Protein AF-A0AAU3ISB9-F1 (afdb_monomer)

pLDDT: mean 88.46, std 8.26, range [50.75, 94.38]

Structure (mmCIF, N/CA/C/O backbone):
data_AF-A0AAU3ISB9-F1
#
_entry.id   AF-A0AAU3ISB9-F1
#
loop_
_atom_site.group_PDB
_atom_site.id
_atom_site.type_symbol
_atom_site.label_atom_id
_atom_site.label_alt_id
_atom_site.label_comp_id
_atom_site.label_asym_id
_atom_site.label_entity_id
_atom_site.label_seq_id
_atom_site.pdbx_PDB_ins_code
_atom_site.Cartn_x
_atom_site.Cartn_y
_atom_site.Cartn_z
_atom_site.occupancy
_atom_site.B_iso_or_equiv
_atom_site.auth_seq_id
_atom_site.auth_comp_id
_atom_site.auth_asym_id
_atom_site.auth_atom_id
_atom_site.pdbx_PDB_model_num
ATOM 1 N N . MET A 1 1 ? -5.787 -14.092 11.058 1.00 51.09 1 MET A N 1
ATOM 2 C CA . MET A 1 1 ? -4.552 -13.282 11.056 1.00 51.09 1 MET A CA 1
ATOM 3 C C . MET A 1 1 ? -4.582 -12.520 9.750 1.00 51.09 1 MET A C 1
ATOM 5 O O . MET A 1 1 ? -4.507 -13.166 8.717 1.00 51.09 1 MET A O 1
ATOM 9 N N . THR A 1 2 ? -4.862 -11.219 9.775 1.00 62.19 2 THR A N 1
ATOM 10 C CA . THR A 1 2 ? -4.934 -10.421 8.543 1.00 62.19 2 THR A CA 1
ATOM 11 C C . THR A 1 2 ? -3.522 -10.255 8.007 1.00 62.19 2 THR A C 1
ATOM 13 O O . THR A 1 2 ? -2.665 -9.705 8.700 1.00 62.19 2 THR A O 1
ATOM 16 N N . ASP A 1 3 ? -3.260 -10.791 6.821 1.00 87.50 3 ASP A N 1
ATOM 17 C CA . ASP A 1 3 ? -1.965 -10.646 6.171 1.00 87.50 3 ASP A CA 1
ATOM 18 C C . ASP A 1 3 ? -1.933 -9.293 5.445 1.00 87.50 3 ASP A C 1
ATOM 20 O O . ASP A 1 3 ? -2.570 -9.102 4.404 1.00 87.50 3 ASP A O 1
ATOM 24 N N . VAL A 1 4 ? -1.260 -8.318 6.064 1.00 90.81 4 VAL A N 1
ATOM 25 C CA . VAL A 1 4 ? -1.166 -6.933 5.568 1.00 90.81 4 VAL A CA 1
ATOM 26 C C . VAL A 1 4 ? -0.518 -6.901 4.190 1.00 90.81 4 VAL A C 1
ATOM 28 O O . VAL A 1 4 ? -1.004 -6.201 3.305 1.00 90.81 4 VAL A O 1
ATOM 31 N N . LYS A 1 5 ? 0.533 -7.705 3.989 1.00 91.62 5 LYS A N 1
ATOM 32 C CA . LYS A 1 5 ? 1.246 -7.792 2.715 1.00 91.62 5 LYS A CA 1
ATOM 33 C C . LYS A 1 5 ? 0.321 -8.304 1.619 1.00 91.62 5 LYS A C 1
ATOM 35 O O . LYS A 1 5 ? 0.198 -7.656 0.586 1.00 91.62 5 LYS A O 1
ATOM 40 N N . ALA A 1 6 ? -0.380 -9.411 1.871 1.00 91.44 6 ALA A N 1
ATOM 41 C CA . ALA A 1 6 ? -1.328 -9.955 0.900 1.00 91.44 6 ALA A CA 1
ATOM 42 C C . ALA A 1 6 ? -2.443 -8.953 0.560 1.00 91.44 6 ALA A C 1
ATOM 44 O O . ALA A 1 6 ? -2.788 -8.800 -0.605 1.00 91.44 6 ALA A O 1
ATOM 45 N N . SER A 1 7 ? -2.957 -8.229 1.560 1.00 92.06 7 SER A N 1
ATOM 46 C CA . SER A 1 7 ? -4.014 -7.227 1.360 1.00 92.06 7 SER A CA 1
ATOM 47 C C . SER A 1 7 ? -3.532 -6.041 0.521 1.00 92.06 7 SER A C 1
ATOM 49 O O . SER A 1 7 ? -4.240 -5.587 -0.370 1.00 92.06 7 SER A O 1
ATOM 51 N N . ILE A 1 8 ? -2.314 -5.550 0.770 1.00 91.62 8 ILE A N 1
ATOM 52 C CA . ILE A 1 8 ? -1.717 -4.469 -0.024 1.00 91.62 8 ILE A CA 1
ATOM 53 C C . ILE A 1 8 ? -1.449 -4.929 -1.459 1.00 91.62 8 ILE A C 1
ATOM 55 O O . ILE A 1 8 ? -1.771 -4.207 -2.396 1.00 91.62 8 ILE A O 1
ATOM 59 N N . TYR A 1 9 ? -0.918 -6.136 -1.649 1.00 92.75 9 TYR A N 1
ATOM 60 C CA . TYR A 1 9 ? -0.644 -6.675 -2.983 1.00 92.75 9 TYR A CA 1
ATOM 61 C C . TYR A 1 9 ? -1.940 -6.893 -3.777 1.00 92.75 9 TYR A C 1
ATOM 63 O O . TYR A 1 9 ? -1.996 -6.590 -4.969 1.00 92.75 9 TYR A O 1
ATOM 71 N N . ASP A 1 10 ? -2.998 -7.367 -3.119 1.00 92.44 10 ASP A N 1
ATOM 72 C CA . ASP A 1 10 ? -4.323 -7.507 -3.726 1.00 92.44 10 ASP A CA 1
ATOM 73 C C . ASP A 1 10 ? -4.917 -6.147 -4.118 1.00 92.44 10 ASP A C 1
ATOM 75 O O . ASP A 1 10 ? -5.421 -5.993 -5.227 1.00 92.44 10 ASP A O 1
ATOM 79 N N . LEU A 1 11 ? -4.774 -5.121 -3.271 1.00 92.38 11 LEU A N 1
ATOM 80 C CA . LEU A 1 11 ? -5.176 -3.757 -3.617 1.00 92.38 11 LEU A CA 1
ATOM 81 C C . LEU A 1 11 ? -4.409 -3.243 -4.838 1.00 92.38 11 LEU A C 1
ATOM 83 O O . LEU A 1 11 ? -5.026 -2.747 -5.778 1.00 92.38 11 LEU A O 1
ATOM 87 N N . LEU A 1 12 ? -3.084 -3.387 -4.855 1.00 92.25 12 LEU A N 1
ATOM 88 C CA . LEU A 1 12 ? -2.240 -2.915 -5.954 1.00 92.25 12 LEU A CA 1
ATOM 89 C C . LEU A 1 12 ? -2.557 -3.627 -7.274 1.00 92.25 12 LEU A C 1
ATOM 91 O O . LEU A 1 12 ? -2.672 -2.979 -8.310 1.00 92.25 12 LEU A O 1
ATOM 95 N N . THR A 1 13 ? -2.786 -4.938 -7.244 1.00 93.44 13 THR A N 1
ATOM 96 C CA . THR A 1 13 ? -3.158 -5.703 -8.445 1.00 93.44 13 THR A CA 1
ATOM 97 C C . THR A 1 13 ? -4.591 -5.425 -8.903 1.00 93.44 13 THR A C 1
ATOM 99 O O . THR A 1 13 ? -4.815 -5.184 -10.087 1.00 93.44 13 THR A O 1
ATOM 102 N N . SER A 1 14 ? -5.563 -5.424 -7.988 1.00 91.88 14 SER A N 1
ATOM 103 C CA . SER A 1 14 ? -6.990 -5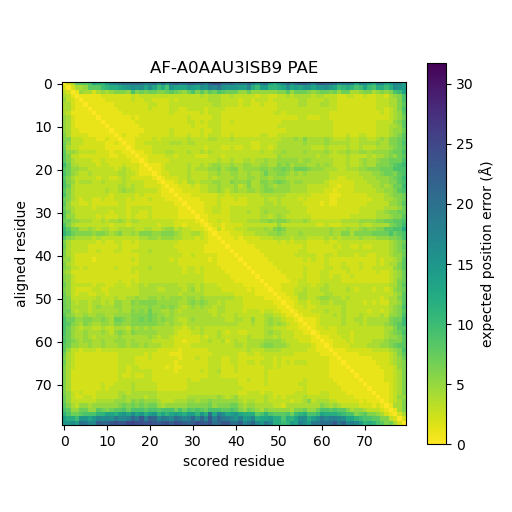.350 -8.326 1.00 91.88 14 SER A CA 1
ATOM 104 C C . SER A 1 14 ? -7.501 -3.926 -8.549 1.00 91.88 14 SER A C 1
ATOM 106 O O . SER A 1 14 ? -8.326 -3.715 -9.437 1.00 91.88 14 SER A O 1
ATOM 108 N N . LYS A 1 15 ? -7.048 -2.939 -7.761 1.00 90.31 15 LYS A N 1
ATOM 109 C CA . LYS A 1 15 ? -7.470 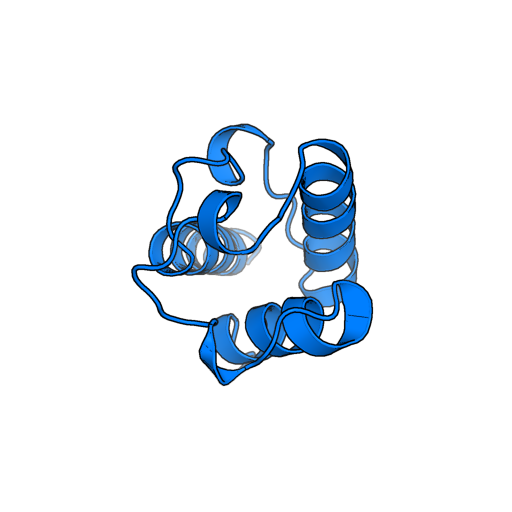-1.530 -7.899 1.00 90.31 15 LYS A CA 1
ATOM 110 C C . LYS A 1 15 ? -6.534 -0.714 -8.777 1.00 90.31 15 LYS A C 1
ATOM 112 O O . LYS A 1 15 ? -7.017 0.077 -9.577 1.00 90.31 15 LYS A O 1
ATOM 117 N N . PHE A 1 16 ? -5.227 -0.901 -8.620 1.00 90.50 16 PHE A N 1
ATOM 118 C CA . PHE A 1 16 ? -4.223 -0.078 -9.303 1.00 90.50 16 PHE A CA 1
ATOM 119 C C . PHE A 1 16 ? -3.687 -0.730 -10.581 1.00 90.50 16 PHE A C 1
ATOM 121 O O . PHE A 1 16 ? -3.007 -0.075 -11.361 1.00 90.50 16 PHE A O 1
ATOM 128 N N . GLY A 1 17 ? -4.016 -2.002 -10.833 1.00 90.31 17 GLY A N 1
ATOM 129 C CA . GLY A 1 17 ? -3.569 -2.714 -12.029 1.00 90.31 17 GLY A CA 1
ATOM 130 C C . GLY A 1 17 ? -2.065 -2.993 -12.054 1.00 90.31 17 GLY A C 1
ATOM 131 O O . GLY A 1 17 ? -1.527 -3.302 -13.117 1.00 90.31 17 GLY A O 1
ATOM 132 N N . VAL A 1 18 ? -1.385 -2.901 -10.907 1.00 91.62 18 VAL A N 1
ATOM 133 C CA . VAL A 1 18 ? 0.055 -3.146 -10.801 1.00 91.62 18 VAL A CA 1
ATOM 134 C C . VAL A 1 18 ? 0.319 -4.637 -11.019 1.00 91.62 18 VAL A C 1
ATOM 136 O O . VAL A 1 18 ? -0.259 -5.474 -10.319 1.00 91.62 18 VAL A O 1
ATOM 139 N N . PRO A 1 19 ? 1.186 -5.023 -11.969 1.00 90.81 19 PRO A N 1
ATOM 140 C CA . PRO A 1 19 ? 1.488 -6.426 -12.208 1.00 90.81 19 PRO A CA 1
ATOM 141 C C . PRO A 1 19 ? 2.148 -7.073 -10.988 1.00 90.81 19 PRO A C 1
ATOM 143 O O . PRO A 1 19 ? 3.135 -6.562 -10.469 1.00 90.81 19 PRO A O 1
ATOM 146 N N . ALA A 1 20 ? 1.695 -8.267 -10.595 1.00 88.62 20 ALA A N 1
ATOM 147 C CA . ALA A 1 20 ? 2.274 -8.997 -9.460 1.00 88.62 20 ALA A CA 1
ATOM 148 C C . ALA A 1 20 ? 3.782 -9.289 -9.607 1.00 88.62 20 ALA A C 1
ATOM 150 O O . ALA A 1 20 ? 4.471 -9.485 -8.615 1.00 88.62 20 ALA A O 1
ATOM 151 N N . VAL A 1 21 ? 4.302 -9.295 -10.839 1.00 89.00 21 VAL A N 1
ATOM 152 C CA . VAL A 1 21 ? 5.738 -9.441 -11.129 1.00 89.00 21 VAL A CA 1
ATOM 153 C C . VAL A 1 21 ? 6.568 -8.212 -10.730 1.00 89.00 21 VAL A C 1
ATOM 155 O O . VAL A 1 21 ? 7.769 -8.341 -10.530 1.00 89.00 21 VAL A O 1
ATOM 158 N N . GLN A 1 22 ? 5.945 -7.035 -10.616 1.00 88.81 22 GLN A N 1
ATOM 159 C CA . GLN A 1 22 ? 6.597 -5.795 -10.177 1.00 88.81 22 GLN A CA 1
ATOM 160 C C . GLN A 1 22 ? 6.484 -5.576 -8.663 1.00 88.81 22 GLN A C 1
ATOM 162 O O . GLN A 1 22 ? 7.214 -4.761 -8.108 1.00 88.81 22 GLN A O 1
A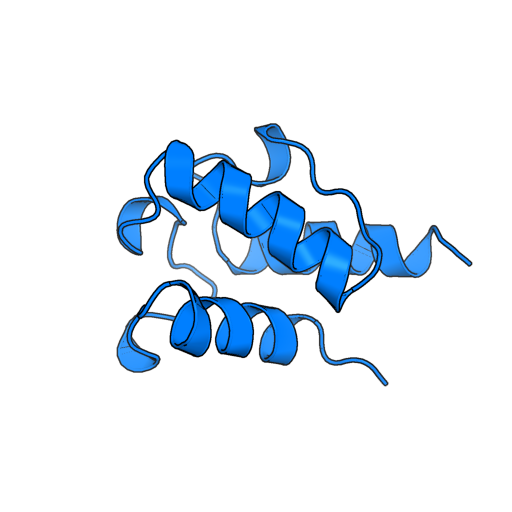TOM 167 N N . LEU A 1 23 ? 5.592 -6.309 -7.988 1.00 89.75 23 LEU A N 1
ATOM 168 C CA . LEU A 1 23 ? 5.386 -6.209 -6.547 1.00 89.75 23 LEU A CA 1
ATOM 169 C C . LEU A 1 23 ? 6.526 -6.900 -5.787 1.00 89.75 23 LEU A C 1
ATOM 171 O O . LEU A 1 23 ? 6.422 -8.066 -5.405 1.00 89.75 23 LEU A O 1
ATOM 175 N N . ASP A 1 24 ? 7.611 -6.157 -5.578 1.00 91.25 24 ASP A N 1
ATOM 176 C CA . ASP A 1 24 ? 8.749 -6.542 -4.742 1.00 91.25 24 ASP A CA 1
ATOM 177 C C . ASP A 1 24 ? 8.805 -5.694 -3.467 1.00 91.25 24 ASP A C 1
ATOM 179 O O . ASP A 1 24 ? 8.470 -4.513 -3.469 1.00 91.25 24 ASP A O 1
ATOM 183 N N . ASP A 1 25 ? 9.283 -6.277 -2.370 1.00 91.12 25 ASP A N 1
ATOM 184 C CA . ASP A 1 25 ? 9.407 -5.577 -1.088 1.00 91.12 25 ASP A CA 1
ATOM 185 C C . ASP A 1 25 ? 10.349 -4.360 -1.161 1.00 91.12 25 ASP A C 1
ATOM 187 O O . ASP A 1 25 ? 10.153 -3.394 -0.424 1.00 91.12 25 ASP A O 1
ATOM 191 N N . ASN A 1 26 ? 11.327 -4.371 -2.073 1.00 92.56 26 ASN A N 1
ATOM 192 C CA . ASN A 1 26 ? 12.259 -3.265 -2.302 1.00 92.56 26 ASN A CA 1
ATOM 193 C C . ASN A 1 26 ? 11.795 -2.300 -3.404 1.00 92.56 26 ASN A C 1
ATOM 195 O O . ASN A 1 26 ? 12.484 -1.311 -3.662 1.00 92.56 26 ASN A O 1
ATOM 1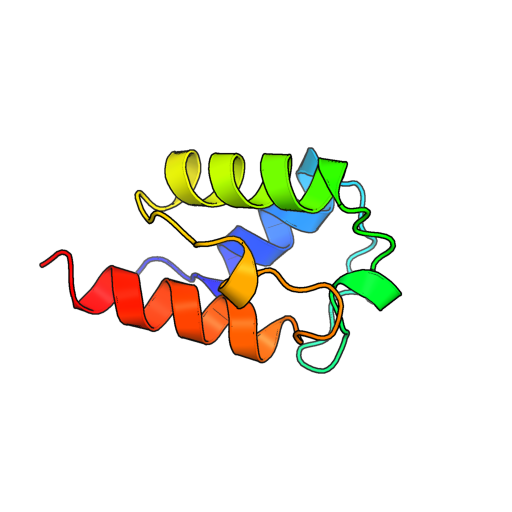99 N N . ALA A 1 27 ? 10.672 -2.574 -4.078 1.00 93.50 27 ALA A N 1
ATOM 200 C CA . ALA A 1 27 ? 10.130 -1.670 -5.085 1.00 93.50 27 ALA A CA 1
ATOM 201 C C . ALA A 1 27 ? 9.586 -0.408 -4.407 1.00 93.50 27 ALA A C 1
ATOM 203 O O . ALA A 1 27 ? 8.845 -0.496 -3.423 1.00 93.50 27 ALA A O 1
ATOM 204 N N . THR A 1 28 ? 9.958 0.759 -4.933 1.00 93.38 28 THR A N 1
ATOM 205 C CA . THR A 1 28 ? 9.400 2.036 -4.478 1.00 93.38 28 THR A CA 1
ATOM 206 C C . THR A 1 28 ? 8.014 2.257 -5.065 1.00 93.38 28 THR A C 1
ATOM 208 O O . THR A 1 28 ? 7.722 1.750 -6.147 1.00 93.38 28 THR A O 1
ATOM 211 N N . LEU A 1 29 ? 7.161 3.032 -4.392 1.00 91.50 29 LEU A N 1
ATOM 212 C CA . LEU A 1 29 ? 5.836 3.372 -4.921 1.00 91.50 29 LEU A CA 1
ATOM 213 C C . LEU A 1 29 ? 5.942 4.093 -6.276 1.00 91.50 29 LEU A C 1
ATOM 215 O O . LEU A 1 29 ? 5.175 3.789 -7.185 1.00 91.50 29 LEU A O 1
ATOM 219 N N . GLU A 1 30 ? 6.951 4.954 -6.448 1.00 91.12 30 GLU A N 1
ATOM 220 C CA . GLU A 1 30 ? 7.276 5.579 -7.739 1.00 91.12 30 GLU A CA 1
ATOM 221 C C . GLU A 1 30 ? 7.577 4.540 -8.831 1.00 91.12 30 GLU A C 1
ATOM 223 O O . GLU A 1 30 ? 7.084 4.650 -9.949 1.00 91.12 30 GLU A O 1
ATOM 228 N N . SER A 1 31 ? 8.346 3.495 -8.503 1.00 92.12 31 SER A N 1
ATOM 229 C CA . SER A 1 31 ? 8.702 2.433 -9.458 1.00 92.12 31 SER A CA 1
ATOM 230 C C . SER A 1 31 ? 7.510 1.563 -9.868 1.00 92.12 31 SER A C 1
ATOM 232 O O . SER A 1 31 ? 7.616 0.814 -10.834 1.00 92.12 31 SER A O 1
ATOM 234 N N . LEU A 1 32 ? 6.404 1.631 -9.123 1.00 91.81 32 LEU A N 1
ATOM 235 C CA . LEU A 1 32 ? 5.151 0.927 -9.404 1.00 91.81 32 LEU A CA 1
ATOM 236 C C . LEU A 1 32 ? 4.150 1.800 -10.172 1.00 91.81 32 LEU A C 1
ATOM 238 O O . LEU A 1 32 ? 2.967 1.460 -10.215 1.00 91.81 32 LEU A O 1
ATOM 242 N N . ASP A 1 33 ? 4.607 2.929 -10.723 1.00 89.94 33 ASP A N 1
ATOM 243 C CA . ASP A 1 33 ? 3.777 3.925 -11.408 1.00 89.94 33 A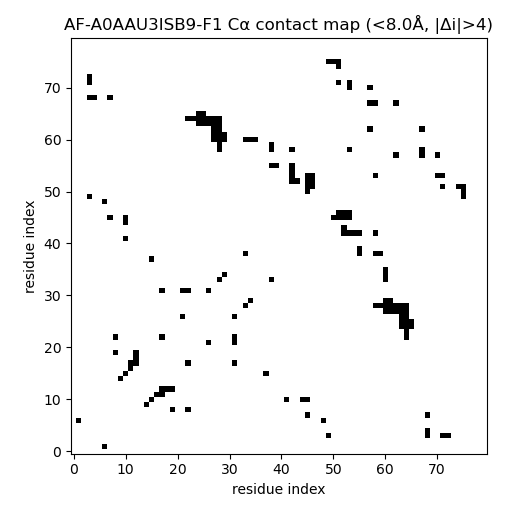SP A CA 1
ATOM 244 C C . ASP A 1 33 ? 2.641 4.470 -10.512 1.00 89.94 33 ASP A C 1
ATOM 246 O O . ASP A 1 33 ? 1.566 4.844 -10.986 1.00 89.94 33 ASP A O 1
ATOM 250 N N . LEU A 1 34 ? 2.856 4.526 -9.187 1.00 90.31 34 LEU A N 1
ATOM 251 C CA . LEU A 1 34 ? 1.909 5.152 -8.264 1.00 90.31 34 LEU A CA 1
ATOM 252 C C . LEU A 1 34 ? 2.142 6.662 -8.212 1.00 90.31 34 LEU A C 1
ATOM 254 O O . LEU A 1 34 ? 2.900 7.178 -7.391 1.00 90.31 34 LEU A O 1
ATOM 258 N N . ASP A 1 35 ? 1.434 7.372 -9.084 1.00 88.44 35 ASP A N 1
ATOM 259 C CA . ASP A 1 35 ? 1.378 8.832 -9.083 1.00 88.44 35 ASP A CA 1
ATOM 260 C C . ASP A 1 35 ? 0.763 9.395 -7.789 1.00 88.44 35 ASP A C 1
ATOM 262 O O . ASP A 1 35 ? 0.006 8.726 -7.084 1.00 88.44 35 ASP A O 1
ATOM 266 N N . SER A 1 36 ? 0.985 10.685 -7.519 1.00 86.50 36 SER A N 1
ATOM 267 C CA . SER A 1 36 ? 0.437 11.390 -6.344 1.00 86.50 36 SER A CA 1
ATOM 268 C C . SER A 1 36 ? -1.074 11.209 -6.147 1.00 86.50 36 SER A C 1
ATOM 270 O O . SER A 1 36 ? -1.536 11.060 -5.018 1.00 86.50 36 SER A O 1
ATOM 272 N N . LEU A 1 37 ? -1.856 11.159 -7.231 1.00 90.31 37 LEU A N 1
ATOM 273 C CA . LEU A 1 37 ? -3.297 10.899 -7.160 1.00 90.31 37 LEU A CA 1
ATOM 274 C C . LEU A 1 37 ? -3.612 9.450 -6.754 1.00 90.31 37 LEU A C 1
ATOM 276 O O . LEU A 1 37 ? -4.532 9.215 -5.969 1.00 90.31 37 LEU A O 1
ATOM 280 N N . LEU A 1 38 ? -2.844 8.485 -7.265 1.00 90.56 38 LEU A N 1
ATOM 281 C CA . LEU A 1 38 ? -2.997 7.073 -6.923 1.00 90.56 38 LEU A CA 1
ATOM 282 C C . LEU A 1 38 ? -2.570 6.805 -5.482 1.00 90.56 38 LEU A C 1
ATOM 28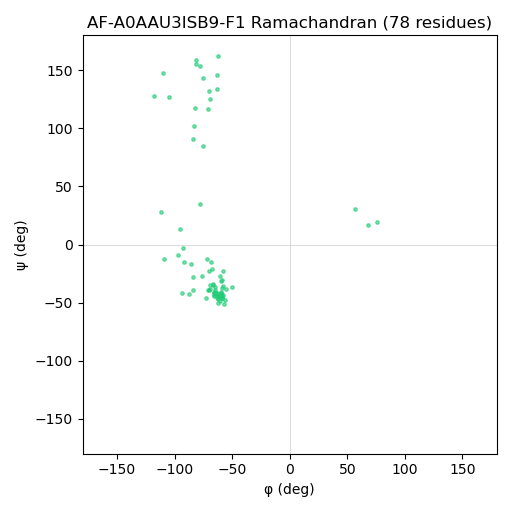4 O O . LEU A 1 38 ? -3.222 6.018 -4.806 1.00 90.56 38 LEU A O 1
ATOM 288 N N . LEU A 1 39 ? -1.549 7.500 -4.978 1.00 90.88 39 LEU A N 1
ATOM 289 C CA . LEU A 1 39 ? -1.136 7.433 -3.575 1.00 90.88 39 LEU A CA 1
ATOM 290 C C . LEU A 1 39 ? -2.262 7.866 -2.625 1.00 90.88 39 LEU A C 1
ATOM 292 O O . LEU A 1 39 ? -2.526 7.188 -1.629 1.00 90.88 39 LEU A O 1
ATOM 296 N N . VAL A 1 40 ? -2.985 8.937 -2.966 1.00 91.38 40 VAL A N 1
ATOM 297 C CA . VAL A 1 40 ? -4.173 9.375 -2.213 1.00 91.38 40 VAL A CA 1
ATOM 298 C C . VAL A 1 40 ? -5.293 8.335 -2.289 1.00 91.38 40 VAL A C 1
ATOM 300 O O . VAL A 1 40 ? -5.932 8.034 -1.284 1.00 91.38 40 VAL A O 1
ATOM 303 N N . GLU A 1 41 ? -5.548 7.735 -3.453 1.00 92.31 41 GLU A N 1
ATOM 304 C CA . GLU A 1 41 ? -6.546 6.662 -3.534 1.00 92.31 41 GLU A CA 1
ATOM 305 C C . GLU A 1 41 ? -6.105 5.406 -2.765 1.00 92.31 41 GLU A C 1
ATOM 307 O O . GLU A 1 41 ? -6.935 4.709 -2.166 1.00 92.31 41 GLU A O 1
ATOM 312 N N . PHE A 1 42 ? -4.809 5.106 -2.764 1.00 91.75 42 PHE A N 1
ATOM 313 C CA . PHE A 1 42 ? -4.236 3.961 -2.075 1.00 91.75 42 PHE A CA 1
ATOM 314 C C . PHE A 1 42 ? -4.388 4.113 -0.565 1.00 91.75 42 PHE A C 1
ATOM 316 O O . PHE A 1 42 ? -4.875 3.179 0.072 1.00 91.75 42 PHE A O 1
ATOM 323 N N . SER A 1 43 ? -4.115 5.298 -0.009 1.00 91.56 43 SER A N 1
ATOM 324 C CA . SER A 1 43 ? -4.331 5.589 1.416 1.00 91.56 43 SER A CA 1
ATOM 325 C C . SER A 1 43 ? -5.785 5.338 1.834 1.00 91.56 43 SER A C 1
ATOM 327 O O . SER A 1 43 ? -6.046 4.586 2.774 1.00 91.56 43 SER A O 1
ATOM 329 N N . VAL A 1 44 ? -6.743 5.850 1.056 1.00 91.62 44 VAL A N 1
ATOM 330 C CA . VAL A 1 44 ? -8.183 5.657 1.287 1.00 91.62 44 VAL A CA 1
ATOM 331 C C . VAL A 1 44 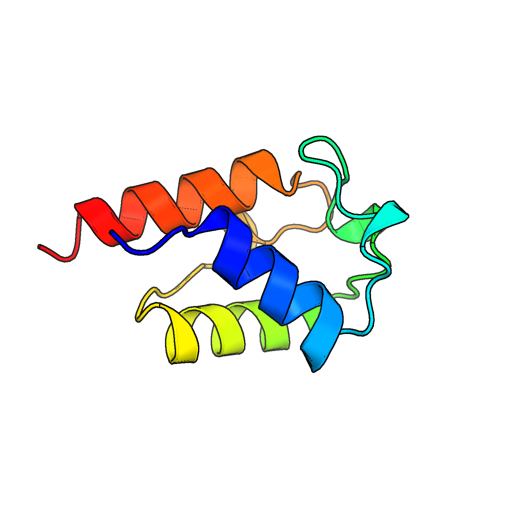? -8.580 4.185 1.141 1.00 91.62 44 VAL A C 1
ATOM 333 O O . VAL A 1 44 ? -9.459 3.688 1.847 1.00 91.62 44 VAL A O 1
ATOM 336 N N . SER A 1 45 ? -7.963 3.462 0.208 1.00 92.44 45 SER A N 1
ATOM 337 C CA . SER A 1 45 ? -8.248 2.042 -0.019 1.00 92.44 45 SER A CA 1
ATOM 338 C C . SER A 1 45 ? -7.711 1.169 1.115 1.00 92.44 45 SER A C 1
ATOM 340 O O . SER A 1 45 ? -8.401 0.242 1.547 1.00 92.44 45 SER A O 1
ATOM 342 N N . VAL A 1 46 ? -6.525 1.493 1.635 1.00 91.38 46 VAL A N 1
ATOM 343 C CA . VAL A 1 46 ? -5.940 0.867 2.825 1.00 91.38 46 VAL A CA 1
ATOM 344 C C . VAL A 1 46 ? -6.816 1.132 4.047 1.00 91.38 46 VAL A C 1
ATOM 346 O O . VAL A 1 46 ? -7.157 0.184 4.752 1.00 91.38 46 VAL A O 1
ATOM 349 N N . GLU A 1 47 ? -7.274 2.367 4.255 1.00 91.44 47 GLU A N 1
ATOM 350 C CA . GLU A 1 47 ? -8.188 2.707 5.350 1.00 91.44 47 GLU A CA 1
ATOM 351 C C . GLU A 1 47 ? -9.495 1.912 5.266 1.00 91.44 47 GLU A C 1
ATOM 353 O O . GLU A 1 47 ? -9.923 1.312 6.247 1.00 91.44 47 GLU A O 1
ATOM 358 N N . LYS A 1 48 ? -10.111 1.823 4.085 1.00 90.62 48 LYS A N 1
ATOM 359 C CA . LYS A 1 48 ? -11.360 1.065 3.903 1.00 90.62 48 LYS A CA 1
ATOM 360 C C . LYS A 1 48 ? -11.194 -0.441 4.095 1.00 90.62 48 LYS A C 1
ATOM 362 O O . LYS A 1 48 ? -12.125 -1.095 4.556 1.00 90.62 48 LYS A O 1
ATOM 367 N N . THR A 1 49 ? -10.043 -0.989 3.712 1.00 89.12 49 THR A N 1
ATOM 368 C CA . THR A 1 49 ? -9.800 -2.442 3.717 1.00 89.12 49 THR A CA 1
ATOM 369 C C . THR A 1 49 ? -9.284 -2.927 5.066 1.00 89.12 49 THR A C 1
ATOM 371 O O . THR A 1 49 ? -9.703 -3.972 5.557 1.00 89.12 49 THR A O 1
ATOM 374 N N . LEU A 1 50 ? -8.366 -2.169 5.667 1.00 89.12 50 LEU A N 1
ATOM 375 C CA . LEU A 1 50 ? -7.650 -2.537 6.888 1.00 89.12 50 LEU A CA 1
ATOM 376 C C . LEU A 1 50 ? -8.078 -1.709 8.107 1.00 89.12 50 LEU A C 1
ATOM 378 O O . LEU A 1 50 ? -7.747 -2.087 9.226 1.00 89.12 50 LEU A O 1
ATOM 382 N N . GLY A 1 51 ? -8.817 -0.613 7.928 1.00 89.25 51 GLY A N 1
ATOM 383 C CA . GLY A 1 51 ? -9.235 0.268 9.024 1.00 89.25 51 GLY A CA 1
ATOM 384 C C . GLY A 1 51 ? -8.119 1.173 9.547 1.00 89.25 51 GLY A C 1
ATOM 385 O O . GLY A 1 51 ? -8.202 1.641 10.680 1.00 89.25 51 GLY A O 1
ATOM 386 N N . VAL A 1 52 ? -7.055 1.384 8.765 1.00 90.12 52 VAL A N 1
ATOM 387 C CA . VAL A 1 52 ? -5.878 2.162 9.172 1.00 90.12 52 VAL A CA 1
ATOM 388 C C . VAL A 1 52 ? -5.687 3.382 8.294 1.00 90.12 52 VAL A C 1
ATOM 390 O O . VAL A 1 52 ? -5.577 3.268 7.077 1.00 90.12 52 VAL A O 1
ATOM 393 N N . ILE A 1 53 ? -5.553 4.535 8.943 1.00 88.56 53 ILE A N 1
ATOM 394 C CA . ILE A 1 53 ? -5.206 5.791 8.287 1.00 88.56 53 ILE A CA 1
ATOM 395 C C . ILE A 1 53 ? -3.688 5.846 8.107 1.00 88.56 53 ILE A C 1
ATOM 397 O O . ILE A 1 53 ? -2.920 5.844 9.080 1.00 88.56 53 ILE A O 1
ATOM 401 N N . VAL A 1 54 ? -3.267 5.890 6.848 1.00 88.25 54 VAL A N 1
ATOM 402 C CA . VAL A 1 54 ? -1.870 6.054 6.445 1.00 88.25 54 VAL A CA 1
ATOM 403 C C . VAL A 1 54 ? -1.690 7.481 5.950 1.00 88.25 54 VAL A C 1
ATOM 405 O O . VAL A 1 54 ? -2.459 7.937 5.104 1.00 88.25 54 VAL A O 1
ATOM 408 N N . GLU A 1 55 ? -0.717 8.194 6.506 1.00 86.94 55 GLU A N 1
ATOM 409 C CA . GLU A 1 55 ? -0.476 9.589 6.138 1.00 86.94 55 GLU A CA 1
ATOM 410 C C . GLU A 1 55 ? 0.338 9.686 4.841 1.00 86.94 55 GLU A C 1
ATOM 412 O O . GLU A 1 55 ? 1.048 8.754 4.461 1.00 86.94 55 GLU A O 1
ATOM 417 N N . GLU A 1 56 ? 0.259 10.827 4.157 1.00 82.88 56 GLU A N 1
ATOM 418 C CA . GLU A 1 56 ? 0.945 11.034 2.875 1.00 82.88 56 GLU A CA 1
ATOM 419 C C . GLU A 1 56 ? 2.463 10.832 2.989 1.00 82.88 56 GLU A C 1
ATOM 421 O O . GLU A 1 56 ? 3.066 10.242 2.098 1.00 82.88 56 GLU A O 1
ATOM 426 N N . GLN A 1 57 ? 3.088 11.218 4.109 1.00 84.62 57 GLN A N 1
ATOM 427 C CA . GLN A 1 57 ? 4.525 10.992 4.310 1.00 84.62 57 GLN A CA 1
ATOM 428 C C . GLN A 1 57 ? 4.914 9.511 4.454 1.00 84.62 57 GLN A C 1
ATOM 430 O O . GLN A 1 57 ? 6.079 9.155 4.273 1.00 84.62 57 GLN A O 1
ATOM 435 N N . GLU A 1 58 ? 3.960 8.651 4.815 1.00 87.62 58 GLU A N 1
ATOM 436 C CA . GLU A 1 58 ? 4.157 7.201 4.892 1.00 87.62 58 GLU A CA 1
ATOM 437 C C . GLU A 1 58 ? 3.940 6.530 3.532 1.00 87.62 58 GLU A C 1
ATOM 439 O O . GLU A 1 58 ? 4.390 5.408 3.326 1.00 87.62 58 GLU A O 1
ATOM 444 N N . LEU A 1 59 ? 3.293 7.235 2.602 1.00 88.88 59 LEU A N 1
ATOM 445 C CA . LEU A 1 59 ? 3.070 6.837 1.214 1.00 88.88 59 LEU A CA 1
ATOM 446 C C . LEU A 1 59 ? 3.864 7.713 0.244 1.00 88.88 59 LEU A C 1
ATOM 448 O O . LEU A 1 59 ? 3.447 7.915 -0.892 1.00 88.88 59 LEU A O 1
ATOM 452 N N . ALA A 1 60 ? 5.001 8.250 0.684 1.00 89.62 60 ALA A N 1
ATOM 453 C CA . ALA A 1 60 ? 5.857 9.040 -0.187 1.00 89.62 60 ALA A CA 1
ATOM 454 C C . ALA A 1 60 ? 6.397 8.172 -1.337 1.00 89.62 60 ALA A C 1
ATOM 456 O O . ALA A 1 60 ? 6.655 6.981 -1.155 1.00 89.62 60 ALA A O 1
ATOM 457 N N . ALA A 1 61 ? 6.566 8.760 -2.520 1.00 88.69 61 ALA A N 1
ATOM 458 C CA . ALA A 1 61 ? 6.912 8.031 -3.742 1.00 88.69 61 ALA A CA 1
ATOM 459 C C . ALA A 1 61 ? 8.249 7.267 -3.618 1.00 88.69 61 ALA A C 1
ATOM 461 O O . ALA A 1 61 ? 8.403 6.174 -4.166 1.00 88.69 61 ALA A O 1
ATOM 462 N N . GLU A 1 62 ? 9.186 7.801 -2.829 1.00 90.44 62 GLU A N 1
ATOM 463 C CA . GLU A 1 62 ? 10.472 7.179 -2.511 1.00 90.44 62 GLU A CA 1
ATOM 464 C C . GLU A 1 62 ? 10.384 5.973 -1.560 1.00 90.44 62 GLU A C 1
ATOM 466 O O . GLU A 1 62 ? 11.371 5.253 -1.400 1.00 90.44 62 GLU A O 1
ATOM 471 N N . ARG A 1 63 ? 9.236 5.743 -0.909 1.00 92.88 63 ARG A N 1
ATOM 472 C CA . ARG A 1 63 ? 9.064 4.641 0.043 1.00 92.88 63 ARG A CA 1
ATOM 473 C C . ARG A 1 63 ? 8.932 3.319 -0.671 1.00 92.88 63 ARG A C 1
ATOM 475 O O . ARG A 1 63 ? 8.282 3.208 -1.708 1.00 92.88 63 ARG A O 1
ATOM 482 N N . THR A 1 64 ? 9.512 2.300 -0.058 1.00 94.38 64 THR A N 1
ATOM 483 C CA . THR A 1 64 ? 9.399 0.919 -0.518 1.00 94.38 64 THR A CA 1
ATOM 484 C C . THR A 1 64 ? 8.098 0.271 -0.054 1.00 94.38 64 THR A C 1
ATOM 486 O O . THR A 1 64 ? 7.539 0.637 0.986 1.00 94.38 64 THR A O 1
ATOM 489 N N . LEU A 1 65 ? 7.627 -0.747 -0.780 1.00 93.19 65 LEU A N 1
ATOM 490 C CA . LEU A 1 65 ? 6.479 -1.547 -0.343 1.00 93.19 65 LEU A CA 1
ATOM 491 C C . LEU A 1 65 ? 6.687 -2.140 1.054 1.00 93.19 65 LEU A C 1
ATOM 493 O O . LEU A 1 65 ? 5.741 -2.167 1.842 1.00 93.19 65 LEU A O 1
ATOM 497 N N . ALA A 1 66 ? 7.906 -2.576 1.387 1.00 93.69 66 ALA A N 1
ATOM 498 C CA . ALA A 1 66 ? 8.227 -3.079 2.720 1.00 93.69 66 ALA A CA 1
ATOM 499 C C . ALA A 1 66 ? 7.980 -2.035 3.816 1.00 93.69 66 ALA A C 1
ATOM 501 O O . ALA A 1 66 ? 7.361 -2.352 4.833 1.00 93.69 66 ALA A O 1
ATOM 502 N N . GLU A 1 67 ? 8.428 -0.793 3.609 1.00 93.62 67 GLU A N 1
ATOM 503 C CA . GLU A 1 67 ? 8.208 0.296 4.564 1.00 93.62 67 GLU A CA 1
ATOM 504 C C . GLU A 1 67 ? 6.721 0.593 4.745 1.00 93.62 67 GLU A C 1
ATOM 506 O O . GLU A 1 67 ? 6.253 0.713 5.875 1.00 93.62 67 GLU A O 1
ATOM 511 N N . VAL A 1 68 ? 5.964 0.645 3.647 1.00 92.25 68 VAL A N 1
ATOM 512 C CA . VAL A 1 68 ? 4.517 0.891 3.684 1.00 92.25 68 VAL A CA 1
ATOM 513 C C . VAL A 1 68 ? 3.790 -0.219 4.441 1.00 92.25 68 VAL A C 1
ATOM 515 O O . VAL A 1 68 ? 2.966 0.055 5.318 1.00 92.25 68 VAL A O 1
ATOM 518 N N . ILE A 1 69 ? 4.105 -1.482 4.138 1.00 92.56 69 ILE A N 1
ATOM 519 C CA . ILE A 1 69 ? 3.534 -2.645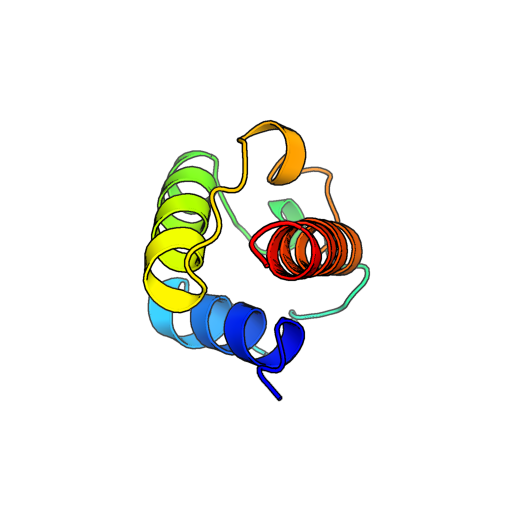 4.826 1.00 92.56 69 ILE A CA 1
ATOM 520 C C . ILE A 1 69 ? 3.836 -2.574 6.323 1.00 92.56 69 ILE A C 1
ATOM 522 O O . ILE A 1 69 ? 2.941 -2.817 7.135 1.00 92.56 69 ILE A O 1
ATOM 526 N N . GLU A 1 70 ? 5.066 -2.229 6.699 1.00 92.06 70 GLU A N 1
ATOM 527 C CA . GLU A 1 70 ? 5.468 -2.148 8.101 1.00 92.06 70 GLU A CA 1
ATOM 528 C C . GLU A 1 70 ? 4.803 -0.971 8.832 1.00 92.06 70 GLU A C 1
ATOM 530 O O . GLU A 1 70 ? 4.353 -1.142 9.968 1.0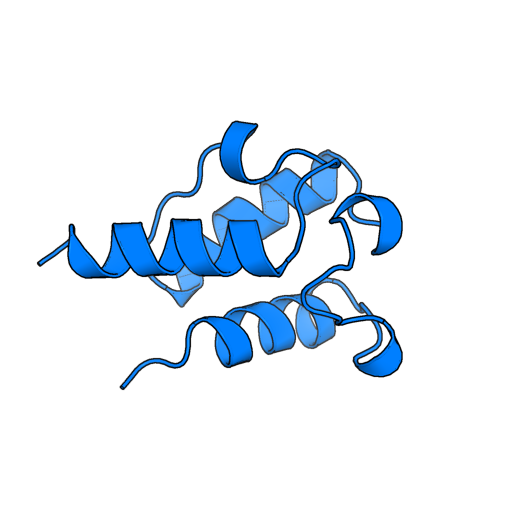0 92.06 70 GLU A O 1
ATOM 535 N N . SER A 1 71 ? 4.639 0.182 8.174 1.00 91.25 71 SER A N 1
ATOM 536 C CA . SER A 1 71 ? 3.856 1.317 8.685 1.00 91.25 71 SER A CA 1
ATOM 537 C C . SER A 1 71 ? 2.414 0.906 8.984 1.00 91.25 71 SER A C 1
ATOM 539 O O . SER A 1 71 ? 1.923 1.084 10.102 1.00 91.25 71 SER A O 1
ATOM 541 N N . VAL A 1 72 ? 1.739 0.273 8.020 1.00 90.94 72 VAL A N 1
ATOM 542 C CA . VAL A 1 72 ? 0.353 -0.194 8.186 1.00 90.94 72 VAL A CA 1
ATOM 543 C C . VAL A 1 72 ? 0.256 -1.250 9.283 1.00 90.94 72 VAL A C 1
ATOM 545 O O . VAL A 1 72 ? -0.637 -1.198 10.133 1.00 90.94 72 VAL A O 1
ATOM 548 N N . ARG A 1 73 ? 1.193 -2.200 9.304 1.00 90.75 73 ARG A N 1
ATOM 549 C CA . ARG A 1 73 ? 1.253 -3.258 10.312 1.00 90.75 73 ARG A CA 1
ATOM 550 C C . ARG A 1 73 ? 1.446 -2.696 11.715 1.00 90.75 73 ARG A C 1
ATOM 552 O O . ARG A 1 73 ? 0.765 -3.145 12.636 1.00 90.75 73 ARG A O 1
ATOM 559 N N . SER A 1 74 ? 2.340 -1.725 11.872 1.00 89.94 74 SER A N 1
ATOM 560 C CA . SER A 1 74 ? 2.594 -1.054 13.146 1.00 89.94 74 SER A CA 1
ATOM 561 C C . SER A 1 74 ? 1.331 -0.363 13.651 1.00 89.94 74 SER A C 1
ATOM 563 O O . SER A 1 74 ? 0.944 -0.548 14.802 1.00 89.94 74 SER A O 1
ATOM 565 N N . LYS A 1 75 ? 0.608 0.343 12.777 1.00 87.69 75 LYS A N 1
ATOM 566 C CA . LYS A 1 75 ? -0.657 0.993 13.141 1.00 87.69 75 LYS A CA 1
ATOM 567 C C . LYS A 1 75 ? -1.761 0.001 13.497 1.00 87.69 75 LYS A C 1
ATOM 569 O O . LYS A 1 75 ? -2.449 0.209 14.491 1.00 87.69 75 LYS A O 1
ATOM 574 N N . LEU A 1 76 ? -1.888 -1.111 12.771 1.00 85.69 76 LEU A N 1
ATOM 575 C CA . LEU A 1 76 ? -2.844 -2.175 13.112 1.00 85.69 76 LEU A CA 1
ATOM 576 C C . LEU A 1 76 ? -2.618 -2.762 14.512 1.00 85.69 76 LEU A C 1
ATOM 578 O O . LEU A 1 76 ? -3.571 -3.209 15.146 1.00 85.69 76 LEU A O 1
ATOM 582 N N . GLN A 1 77 ? -1.376 -2.782 15.002 1.00 78.44 77 GLN A N 1
ATOM 583 C CA . GLN A 1 77 ? -1.074 -3.240 16.362 1.00 78.44 77 GLN A CA 1
ATOM 584 C C . GLN A 1 77 ? -1.433 -2.206 17.435 1.00 78.44 77 GLN A C 1
ATOM 586 O O . GLN A 1 77 ? -1.709 -2.591 18.569 1.00 78.44 77 GLN A O 1
ATOM 591 N N . VAL A 1 78 ? -1.431 -0.917 17.084 1.00 70.00 78 VAL A N 1
ATOM 592 C CA . VAL A 1 78 ? -1.721 0.199 17.998 1.00 70.00 78 VAL A CA 1
ATOM 593 C C . VAL A 1 78 ? -3.227 0.451 18.142 1.00 70.00 78 VAL A C 1
ATOM 595 O O . VAL A 1 78 ? -3.661 0.893 19.200 1.00 70.00 78 VAL A O 1
ATOM 598 N N . VAL A 1 79 ? -4.044 0.126 17.132 1.00 59.53 79 VAL A N 1
ATOM 599 C CA . VAL A 1 79 ? -5.519 0.291 17.149 1.00 59.53 79 VAL A CA 1
ATOM 600 C C . VAL A 1 79 ? -6.219 -0.821 17.969 1.00 59.53 79 VAL A C 1
ATOM 602 O O . VAL A 1 79 ? -7.304 -1.278 17.623 1.00 59.53 79 VAL A O 1
ATOM 605 N N . ARG A 1 80 ? -5.602 -1.304 19.056 1.00 50.75 80 ARG A N 1
ATOM 606 C CA . ARG A 1 80 ? -6.101 -2.440 19.849 1.00 50.75 80 ARG A CA 1
ATOM 607 C C . ARG A 1 80 ? -6.666 -2.050 21.208 1.00 50.75 80 ARG A C 1
ATOM 609 O O . ARG A 1 80 ? -6.057 -1.192 21.880 1.00 50.75 80 ARG A O 1
#

Mean predicted aligned error: 3.85 Å

Foldseek 3Di:
DDQLLVLLLCCCCPVVVQDSVQQDQARFQVNSVCDPVNLVVSQVSLCVRLVDRDDVVQNDRRDGNNSNSVSSVVRSVVVD

Radius of gyration: 11.35 Å; Cα contacts (8 Å, |Δi|>4): 88; chains: 1; bounding box: 24×25×32 Å

Sequence (80 aa):
MTDVKASIYDLLTSKFGVPAVQLDDNATLESLDLDSLLLVEFSVSVEKTLGVIVEEQELAAERTLAEVIESVRSKLQVVR

Solvent-accessible surface area (backbone atoms only — not comparable to full-atom values): 4631 Å² total; per-residue (Å²): 131,86,55,58,62,62,53,51,52,48,44,37,38,74,75,68,63,38,57,75,91,67,72,41,58,81,36,26,36,47,80,62,72,43,45,77,71,49,41,54,52,46,33,55,50,42,25,73,73,72,73,44,89,58,53,68,84,61,57,35,45,86,37,27,45,44,57,38,42,49,53,53,50,55,50,63,65,64,77,109

Secondary structure (DSSP, 8-state):
---HHHHHHHHHHHTS---TTT--TT-BTGGGT--HHHHHHHHHHHHHHHS----GGGG-TT-BHHHHHHHHHHHHHH--

Nearest PDB structures (foldseek):
  1vku-assembly1_A  TM=8.361E-01  e=6.150E-03  Thermotoga maritima MSB8
  2xz1-assembly1_D  TM=8.226E-01  e=1.157E-02  Spinacia oleracea
  8a7z-assembly1_A  TM=8.410E-01  e=1.833E-02  Streptomyces virginiae
  8xks-assembly1_R  TM=8.526E-01  e=2.588E-02  Chlamydomonas reinhardtii
  2l22-assembly1_A  TM=8.220E-01  e=2.170E-01  Pseudomonas fluorescens